Protein AF-A0A8A4V4U9-F1 (afdb_monomer_lite)

Structure (mmCIF, N/CA/C/O backbone):
data_AF-A0A8A4V4U9-F1
#
_entry.id   AF-A0A8A4V4U9-F1
#
loop_
_atom_site.group_PDB
_atom_site.id
_atom_site.type_symbol
_atom_site.label_atom_id
_atom_site.label_alt_id
_atom_site.label_comp_id
_atom_site.label_asym_id
_atom_site.label_entity_id
_atom_site.label_seq_id
_atom_site.pdbx_PDB_ins_code
_atom_site.Cartn_x
_atom_site.Cartn_y
_atom_site.Cartn_z
_atom_site.occupancy
_atom_site.B_iso_or_equiv
_atom_site.auth_seq_id
_atom_site.auth_comp_id
_atom_site.auth_asym_id
_atom_site.auth_atom_id
_atom_site.pdbx_PDB_model_num
ATOM 1 N N . MET A 1 1 ? 25.269 -12.011 -14.097 1.00 39.47 1 MET A N 1
ATOM 2 C CA . MET A 1 1 ? 25.561 -11.504 -12.740 1.00 39.47 1 MET A CA 1
ATOM 3 C C . MET A 1 1 ? 24.249 -11.202 -12.048 1.00 39.47 1 MET A C 1
ATOM 5 O O . MET A 1 1 ? 23.481 -10.385 -12.538 1.00 39.47 1 MET A O 1
ATOM 9 N N . GLN A 1 2 ? 23.953 -11.926 -10.975 1.00 45.25 2 GLN A N 1
ATOM 10 C CA . GLN A 1 2 ? 22.779 -11.706 -10.140 1.00 45.25 2 GLN A CA 1
ATOM 11 C C . GLN A 1 2 ? 23.024 -10.395 -9.388 1.00 45.25 2 GLN A C 1
ATOM 13 O O . GLN A 1 2 ? 23.875 -10.349 -8.506 1.00 45.25 2 GLN A O 1
ATOM 18 N N . GLY A 1 3 ? 22.393 -9.302 -9.826 1.00 56.28 3 GLY A N 1
ATOM 19 C CA . GLY A 1 3 ? 22.527 -8.018 -9.140 1.00 56.28 3 GLY A CA 1
ATOM 20 C C . GLY A 1 3 ? 22.190 -8.202 -7.663 1.00 56.28 3 GLY A C 1
ATOM 21 O O . GLY A 1 3 ? 21.187 -8.843 -7.349 1.00 56.28 3 GLY A O 1
ATOM 22 N N . THR A 1 4 ? 23.037 -7.699 -6.766 1.00 78.12 4 THR A N 1
ATOM 23 C CA . THR A 1 4 ? 22.801 -7.735 -5.322 1.00 78.12 4 THR A CA 1
ATOM 24 C C . THR A 1 4 ? 21.606 -6.842 -5.013 1.00 78.12 4 THR A C 1
ATOM 26 O O . THR A 1 4 ? 21.721 -5.621 -4.895 1.00 78.12 4 THR A O 1
ATOM 29 N N . TYR A 1 5 ? 20.431 -7.457 -4.960 1.00 84.00 5 TYR A N 1
ATOM 30 C CA . TYR A 1 5 ? 19.228 -6.842 -4.434 1.00 84.00 5 TYR A CA 1
ATOM 31 C C . TYR A 1 5 ? 18.868 -7.503 -3.113 1.00 84.00 5 TYR A C 1
ATOM 33 O O . TYR A 1 5 ? 19.111 -8.693 -2.910 1.00 84.00 5 TYR A O 1
ATOM 41 N N . GLU A 1 6 ? 18.234 -6.731 -2.247 1.00 88.62 6 GLU A N 1
ATOM 42 C CA . GLU A 1 6 ? 17.554 -7.242 -1.068 1.00 88.62 6 GLU A CA 1
ATOM 43 C C . GLU A 1 6 ? 16.040 -7.149 -1.259 1.00 88.62 6 GLU A C 1
ATOM 45 O O . GLU A 1 6 ? 15.526 -6.259 -1.946 1.00 88.62 6 GLU A O 1
ATOM 50 N N . CYS A 1 7 ? 15.321 -8.110 -0.688 1.00 91.31 7 CYS A N 1
ATOM 51 C CA . CYS A 1 7 ? 13.868 -8.071 -0.624 1.00 91.31 7 CYS A CA 1
ATOM 52 C C . CYS A 1 7 ? 13.464 -7.260 0.606 1.00 91.31 7 CYS A C 1
ATOM 54 O O . CYS A 1 7 ? 13.747 -7.658 1.734 1.00 91.31 7 CYS A O 1
ATOM 56 N N . VAL A 1 8 ? 12.775 -6.148 0.379 1.00 92.88 8 VAL A N 1
ATOM 57 C CA . VAL A 1 8 ? 12.311 -5.240 1.428 1.00 92.88 8 VAL A CA 1
ATOM 58 C C . VAL A 1 8 ? 10.797 -5.149 1.417 1.00 92.88 8 VAL A C 1
ATOM 60 O O . VAL A 1 8 ? 10.139 -5.427 0.406 1.00 92.88 8 VAL A O 1
ATOM 63 N N . LYS A 1 9 ? 10.231 -4.759 2.555 1.00 95.31 9 LYS A N 1
ATOM 64 C CA . LYS A 1 9 ? 8.810 -4.452 2.666 1.00 95.31 9 LYS A CA 1
ATOM 65 C C . LYS A 1 9 ? 8.673 -2.955 2.889 1.00 95.31 9 LYS A C 1
ATOM 67 O O . LYS A 1 9 ? 9.141 -2.437 3.889 1.00 95.31 9 LYS A O 1
ATOM 72 N N . VAL A 1 10 ? 8.025 -2.263 1.965 1.00 95.06 10 VAL A N 1
ATOM 73 C CA . VAL A 1 10 ? 7.819 -0.817 2.023 1.00 95.06 10 VAL A CA 1
ATOM 74 C C . VAL A 1 10 ? 6.377 -0.525 2.410 1.00 95.06 10 VAL A C 1
ATOM 76 O O . VAL A 1 10 ? 5.451 -1.129 1.868 1.00 95.06 10 VAL A O 1
ATOM 79 N N . ILE A 1 11 ? 6.182 0.428 3.319 1.00 95.62 11 ILE A N 1
ATOM 80 C CA . ILE A 1 11 ? 4.904 1.124 3.491 1.00 95.62 11 ILE A CA 1
ATOM 81 C C . ILE A 1 11 ? 5.047 2.552 2.975 1.00 95.62 11 ILE A C 1
ATOM 83 O O . ILE A 1 11 ? 6.073 3.186 3.197 1.00 95.62 11 ILE A O 1
ATOM 87 N N . GLY A 1 12 ? 4.037 3.071 2.292 1.00 94.88 12 GLY A N 1
ATOM 88 C CA . GLY A 1 12 ? 4.026 4.463 1.853 1.00 94.88 12 GLY A CA 1
ATOM 89 C C . GLY A 1 12 ? 2.646 4.901 1.402 1.00 94.88 12 GLY A C 1
ATOM 90 O O . GLY A 1 12 ? 1.703 4.109 1.387 1.00 94.88 12 GLY A O 1
ATOM 91 N N . THR A 1 13 ? 2.533 6.160 1.012 1.00 95.94 13 THR A N 1
ATOM 92 C CA . THR A 1 13 ? 1.272 6.770 0.596 1.00 95.94 13 THR A CA 1
ATOM 93 C C . THR A 1 13 ? 1.216 6.838 -0.924 1.00 95.94 13 THR A C 1
ATOM 95 O O . THR A 1 13 ? 2.109 7.402 -1.560 1.00 95.94 13 THR A O 1
ATOM 98 N N . PHE A 1 14 ? 0.166 6.282 -1.526 1.00 95.94 14 PHE A N 1
ATOM 99 C CA . PHE A 1 14 ? -0.117 6.459 -2.944 1.00 95.94 14 PHE A CA 1
ATOM 100 C C . PHE A 1 14 ? -0.282 7.950 -3.252 1.00 95.94 14 PHE A C 1
ATOM 102 O O . PHE A 1 14 ? -1.088 8.642 -2.627 1.00 95.94 14 PHE A O 1
ATOM 109 N N . HIS A 1 15 ? 0.490 8.442 -4.220 1.00 96.38 15 HIS A N 1
ATOM 110 C CA . HIS A 1 15 ? 0.437 9.832 -4.651 1.00 96.38 15 HIS A CA 1
ATOM 111 C C . HIS A 1 15 ? -0.334 9.980 -5.963 1.00 96.38 15 HIS A C 1
ATOM 113 O O . HIS A 1 15 ? -1.309 10.723 -6.008 1.00 96.38 15 HIS A O 1
ATOM 119 N N . ARG A 1 16 ? 0.102 9.285 -7.022 1.00 96.31 16 ARG A N 1
ATOM 120 C CA . ARG A 1 16 ? -0.529 9.320 -8.351 1.00 96.31 16 ARG A CA 1
ATOM 121 C C . ARG A 1 16 ? -0.009 8.212 -9.265 1.00 96.31 16 ARG A C 1
ATOM 123 O O . ARG A 1 16 ? 1.059 7.642 -9.034 1.00 96.31 16 ARG A O 1
ATOM 130 N N . TYR A 1 17 ? -0.714 7.989 -10.369 1.00 96.06 17 TYR A N 1
ATOM 131 C CA . TYR A 1 17 ? -0.180 7.272 -11.527 1.00 96.06 17 TYR A CA 1
ATOM 132 C C . TYR A 1 17 ? 0.710 8.194 -12.383 1.0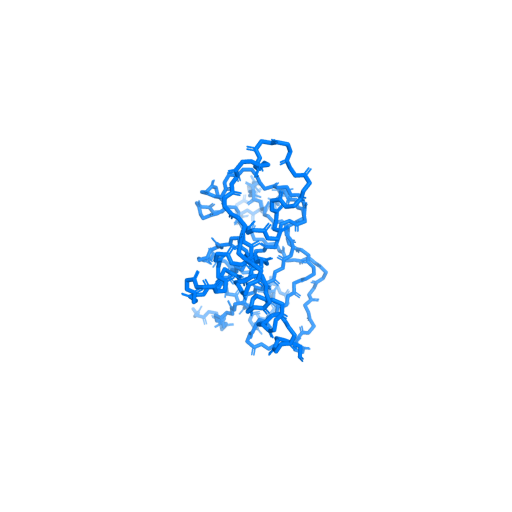0 96.06 17 TYR A C 1
ATOM 134 O O . TYR A 1 17 ? 0.634 9.425 -12.308 1.00 96.06 17 TYR A O 1
ATOM 142 N N . GLY A 1 18 ? 1.560 7.609 -13.220 1.00 93.62 18 GLY A N 1
ATOM 143 C CA . GLY A 1 18 ? 2.278 8.341 -14.259 1.00 93.62 18 GLY A CA 1
ATOM 144 C C . GLY A 1 18 ? 2.922 7.424 -15.288 1.00 93.62 18 GLY A C 1
ATOM 145 O O . GLY A 1 18 ? 2.623 6.233 -15.350 1.00 93.62 18 GLY A O 1
ATOM 146 N N . VAL A 1 19 ? 3.803 7.995 -16.106 1.00 93.19 19 VAL A N 1
ATOM 147 C CA . VAL A 1 19 ? 4.465 7.309 -17.218 1.00 93.19 19 VAL A CA 1
ATOM 148 C C . VAL A 1 19 ? 5.951 7.651 -17.190 1.00 93.19 19 VAL A C 1
ATOM 150 O O . VAL A 1 19 ? 6.309 8.820 -17.085 1.00 93.19 19 VAL A O 1
ATOM 153 N N . GLN A 1 20 ? 6.812 6.640 -17.285 1.00 89.25 20 GLN A N 1
ATOM 154 C CA . GLN A 1 20 ? 8.244 6.821 -17.515 1.00 89.25 20 GLN A CA 1
ATOM 155 C C . GLN A 1 20 ? 8.587 6.487 -18.962 1.00 89.25 20 GLN A C 1
ATOM 157 O O . GLN A 1 20 ? 8.146 5.469 -19.489 1.00 89.25 20 GLN A O 1
ATOM 162 N N . GLN A 1 21 ? 9.395 7.335 -19.586 1.00 89.12 21 GLN A N 1
ATOM 163 C CA . GLN A 1 21 ? 9.997 7.056 -20.882 1.00 89.12 21 GLN A CA 1
ATOM 164 C C . GLN A 1 21 ? 11.316 6.307 -20.674 1.00 89.12 21 GLN A C 1
ATOM 166 O O . GLN A 1 21 ? 12.038 6.532 -19.701 1.00 89.12 21 GLN A O 1
ATOM 171 N N . SER A 1 22 ? 11.630 5.386 -21.568 1.00 83.50 22 SER A N 1
ATOM 172 C CA . SER A 1 22 ? 12.906 4.681 -21.604 1.00 83.50 22 SER A CA 1
ATOM 173 C C . SER A 1 22 ? 13.279 4.400 -23.055 1.00 83.50 22 SER A C 1
ATOM 175 O O . SER A 1 22 ? 12.429 4.469 -23.943 1.00 83.50 22 SER A O 1
ATOM 177 N N . VAL A 1 23 ? 14.557 4.126 -23.291 1.00 87.25 23 VAL A N 1
ATOM 178 C CA . VAL A 1 23 ? 15.102 3.850 -24.622 1.00 87.25 23 VAL A CA 1
ATOM 179 C C . VAL A 1 23 ? 15.726 2.465 -24.581 1.00 87.25 23 VAL A C 1
ATOM 181 O O . VAL A 1 23 ? 16.421 2.135 -23.617 1.00 87.25 23 VAL A O 1
ATOM 184 N N . ASP A 1 24 ? 15.416 1.624 -25.562 1.00 83.94 24 ASP A N 1
ATOM 185 C CA . ASP A 1 24 ? 16.064 0.321 -25.694 1.00 83.94 24 ASP A CA 1
ATOM 186 C C . ASP A 1 24 ? 17.458 0.446 -26.337 1.00 83.94 24 ASP A C 1
ATOM 188 O O . ASP A 1 24 ? 17.909 1.530 -26.712 1.00 83.94 24 ASP A O 1
ATOM 192 N N . SER A 1 25 ? 18.171 -0.673 -26.469 1.00 83.81 25 SER A N 1
ATOM 193 C CA . SER A 1 25 ? 19.507 -0.698 -27.081 1.00 83.81 25 SER A CA 1
ATOM 194 C C . SER A 1 25 ? 19.526 -0.292 -28.559 1.00 83.81 25 SER A C 1
ATOM 196 O O . SER A 1 25 ? 20.598 -0.016 -29.088 1.00 83.81 25 SER A O 1
ATOM 198 N N . ASN A 1 26 ? 18.367 -0.268 -29.222 1.00 88.88 26 ASN A N 1
ATOM 199 C CA . ASN A 1 26 ? 18.212 0.075 -30.633 1.00 88.88 26 ASN A CA 1
ATOM 200 C C . ASN A 1 26 ? 17.785 1.540 -30.830 1.00 88.88 26 ASN A C 1
ATOM 202 O O . ASN A 1 26 ? 17.542 1.957 -31.959 1.00 88.88 26 ASN A O 1
ATOM 206 N N . GLY A 1 27 ? 17.671 2.323 -29.751 1.00 88.56 27 GLY A N 1
ATOM 207 C CA . GLY A 1 27 ? 17.228 3.716 -29.810 1.00 88.56 27 GLY A CA 1
ATOM 208 C C . GLY A 1 27 ? 15.706 3.889 -29.862 1.00 88.56 27 GLY A C 1
ATOM 209 O O . GLY A 1 27 ? 15.228 5.006 -30.052 1.00 88.56 27 GLY A O 1
ATOM 210 N N . THR A 1 28 ? 14.928 2.819 -29.680 1.00 91.75 28 THR A N 1
ATOM 211 C CA . THR A 1 28 ? 13.464 2.891 -29.696 1.00 91.75 28 THR A CA 1
ATOM 212 C C . THR A 1 28 ? 12.947 3.389 -28.354 1.00 91.75 28 THR A C 1
ATOM 214 O O . THR A 1 28 ? 13.254 2.827 -27.298 1.00 91.75 28 THR A O 1
ATOM 217 N N . PHE A 1 29 ? 12.118 4.432 -28.392 1.00 90.62 29 PHE A N 1
ATOM 218 C CA . PHE A 1 29 ? 11.424 4.927 -27.210 1.00 90.62 29 PHE A CA 1
ATOM 219 C C . PHE A 1 29 ? 10.270 4.006 -26.828 1.00 90.62 29 PHE A C 1
ATOM 221 O O . PHE A 1 29 ? 9.424 3.666 -27.654 1.00 90.62 29 PHE A O 1
ATOM 228 N N . TYR A 1 30 ? 10.181 3.682 -25.544 1.00 89.88 30 TYR A N 1
ATOM 229 C CA . TYR A 1 30 ? 9.016 3.033 -24.965 1.00 89.88 30 TYR A CA 1
ATOM 230 C C . TYR A 1 30 ? 8.565 3.745 -23.691 1.00 89.88 30 TYR A C 1
ATOM 232 O O . TYR A 1 30 ? 9.348 4.371 -22.973 1.00 89.88 30 TYR A O 1
ATOM 240 N N . TYR A 1 31 ? 7.267 3.641 -23.420 1.00 89.75 31 TYR A N 1
ATOM 241 C CA . TYR A 1 31 ? 6.607 4.277 -22.288 1.00 89.75 31 TYR A CA 1
ATOM 242 C C . TYR A 1 31 ? 6.095 3.204 -21.336 1.00 89.75 31 TYR A C 1
ATOM 244 O O . TYR A 1 31 ? 5.376 2.292 -21.745 1.00 89.75 31 TYR A O 1
ATOM 252 N N . ARG A 1 32 ? 6.453 3.308 -20.057 1.00 88.75 32 ARG A N 1
ATOM 253 C CA . ARG A 1 32 ? 6.033 2.368 -19.016 1.00 88.75 32 ARG A CA 1
ATOM 254 C C . ARG A 1 32 ? 5.122 3.058 -17.995 1.00 88.75 32 ARG A C 1
ATOM 256 O O . ARG A 1 32 ? 5.511 4.092 -17.449 1.00 88.75 32 ARG A O 1
ATOM 263 N N . PRO A 1 33 ? 3.925 2.517 -17.709 1.00 92.75 33 PRO A N 1
ATOM 264 C CA . PRO A 1 33 ? 3.069 3.052 -16.659 1.00 92.75 33 PRO A CA 1
ATOM 265 C C . PRO A 1 33 ? 3.667 2.757 -15.279 1.00 92.75 33 PRO A C 1
ATOM 267 O O . PRO A 1 33 ? 4.114 1.638 -15.003 1.00 92.75 33 PRO A O 1
ATOM 270 N N . VAL A 1 34 ? 3.647 3.755 -14.401 1.00 93.81 34 VAL A N 1
ATOM 271 C CA . VAL A 1 34 ? 4.205 3.682 -13.047 1.00 93.81 34 VAL A CA 1
ATOM 272 C C . VAL A 1 34 ? 3.241 4.230 -11.997 1.00 93.81 34 VAL A C 1
ATOM 274 O O . VAL A 1 34 ? 2.331 5.007 -12.291 1.00 93.81 34 VAL A O 1
ATOM 277 N N . VAL A 1 35 ? 3.466 3.829 -10.753 1.00 95.19 35 VAL A N 1
ATOM 278 C CA . VAL A 1 35 ? 2.829 4.341 -9.545 1.00 95.19 35 VAL A CA 1
ATOM 279 C C . VAL A 1 35 ? 3.872 5.104 -8.742 1.00 95.19 35 VAL A C 1
ATOM 281 O O . VAL A 1 35 ? 4.947 4.573 -8.465 1.00 95.19 35 VAL A O 1
ATOM 284 N N . TYR A 1 36 ? 3.536 6.335 -8.362 1.00 95.31 36 TYR A N 1
ATOM 285 C CA . TYR A 1 36 ? 4.321 7.152 -7.445 1.00 95.31 36 TYR A CA 1
ATOM 286 C C . TYR A 1 36 ? 3.804 6.945 -6.027 1.00 95.31 36 TYR A C 1
ATOM 288 O O . TYR A 1 36 ? 2.625 7.181 -5.746 1.00 95.31 36 TYR A O 1
ATOM 296 N N . MET A 1 37 ? 4.700 6.542 -5.136 1.00 96.00 37 MET A N 1
ATOM 297 C CA . MET A 1 37 ? 4.466 6.536 -3.698 1.00 96.00 37 MET A CA 1
ATOM 298 C C . MET A 1 37 ? 5.387 7.546 -3.032 1.00 96.00 37 MET A C 1
ATOM 300 O O . MET A 1 37 ? 6.541 7.678 -3.431 1.00 96.00 37 MET A O 1
ATOM 304 N N . LYS A 1 38 ? 4.872 8.241 -2.023 1.00 95.31 38 LYS A N 1
ATOM 305 C CA . LYS A 1 38 ? 5.621 9.183 -1.184 1.00 95.31 38 LYS A CA 1
ATOM 306 C C . LYS A 1 38 ? 5.560 8.757 0.277 1.00 95.31 38 LYS A C 1
ATOM 308 O O . LYS A 1 38 ? 4.871 7.786 0.600 1.00 95.31 38 LYS A O 1
ATOM 313 N N . ASP A 1 39 ? 6.279 9.464 1.143 1.00 94.31 39 ASP A N 1
ATOM 314 C CA . ASP A 1 39 ? 6.316 9.198 2.589 1.00 94.31 39 ASP A CA 1
ATOM 315 C C . ASP A 1 39 ? 6.667 7.727 2.892 1.00 94.31 39 ASP A C 1
ATOM 317 O O . ASP A 1 39 ? 6.117 7.095 3.796 1.00 94.31 39 ASP A O 1
ATOM 321 N N . CYS A 1 40 ? 7.534 7.146 2.055 1.00 94.06 40 CYS A N 1
ATOM 322 C CA . CYS A 1 40 ? 7.853 5.729 2.102 1.00 94.06 40 CYS A CA 1
ATOM 323 C C . CYS A 1 40 ? 8.791 5.419 3.269 1.00 94.06 40 CYS A C 1
ATOM 325 O O . CYS A 1 40 ? 9.722 6.172 3.549 1.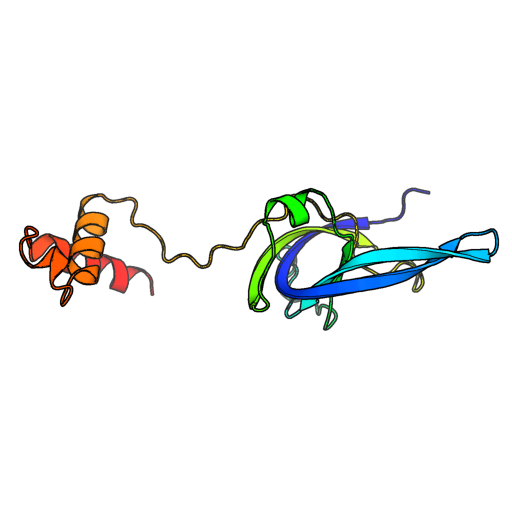00 94.06 40 CYS A O 1
ATOM 327 N N . LYS A 1 41 ? 8.577 4.266 3.900 1.00 93.88 41 LYS A N 1
ATOM 328 C CA . LYS A 1 41 ? 9.443 3.691 4.929 1.00 93.88 41 LYS A CA 1
ATOM 329 C C . LYS A 1 41 ? 9.745 2.244 4.586 1.00 93.88 41 LYS A C 1
ATOM 331 O O . LYS A 1 41 ? 8.843 1.506 4.178 1.00 93.88 41 LYS A O 1
ATOM 336 N N . ASP A 1 42 ? 10.993 1.842 4.777 1.00 92.88 42 ASP A N 1
ATOM 337 C CA . ASP A 1 42 ? 11.358 0.432 4.801 1.00 92.88 42 ASP A CA 1
ATOM 338 C C . ASP A 1 42 ? 10.956 -0.153 6.162 1.00 92.88 42 ASP A C 1
ATOM 340 O O . ASP A 1 42 ? 11.388 0.314 7.211 1.00 92.88 42 ASP A O 1
ATOM 344 N N . LEU A 1 43 ? 10.079 -1.152 6.159 1.00 92.00 43 LEU A N 1
ATOM 345 C CA . LEU A 1 43 ? 9.621 -1.823 7.373 1.00 92.00 43 LEU A CA 1
ATOM 346 C C . LEU A 1 43 ? 10.676 -2.765 7.960 1.00 92.00 43 LEU A C 1
ATOM 348 O O . LEU A 1 43 ? 10.550 -3.141 9.121 1.00 92.00 43 LEU A O 1
ATOM 352 N N . ASN A 1 44 ? 11.693 -3.148 7.185 1.00 90.94 44 ASN A N 1
ATOM 353 C CA . ASN A 1 44 ? 12.817 -3.937 7.679 1.00 90.94 44 ASN A CA 1
ATOM 354 C C . ASN A 1 44 ? 13.892 -3.049 8.330 1.00 90.94 44 ASN A C 1
ATOM 356 O O . ASN A 1 44 ? 14.674 -3.540 9.140 1.00 90.94 44 ASN A O 1
ATOM 360 N N . ASN A 1 45 ? 13.942 -1.758 7.983 1.00 88.50 45 ASN A N 1
ATOM 361 C CA . ASN A 1 45 ? 14.856 -0.776 8.562 1.00 88.50 45 ASN A CA 1
ATOM 362 C C . ASN A 1 45 ? 14.221 0.623 8.539 1.00 88.50 45 ASN A C 1
ATOM 364 O O . ASN A 1 45 ? 14.380 1.379 7.581 1.00 88.50 45 ASN A O 1
ATOM 368 N N . ILE A 1 46 ? 13.500 0.962 9.607 1.00 87.19 46 ILE A N 1
ATOM 369 C CA . ILE A 1 46 ? 12.712 2.201 9.689 1.00 87.19 46 ILE A CA 1
ATOM 370 C C . ILE A 1 46 ? 13.562 3.478 9.704 1.00 87.19 46 ILE A C 1
ATOM 372 O O . ILE A 1 46 ? 13.051 4.541 9.351 1.00 87.19 46 ILE A O 1
ATOM 376 N N . ASP A 1 47 ? 14.839 3.368 10.075 1.00 88.19 47 ASP A N 1
ATOM 377 C CA . ASP A 1 47 ? 15.787 4.485 10.129 1.00 88.19 47 ASP A CA 1
ATOM 378 C C . ASP A 1 47 ? 16.422 4.771 8.760 1.00 88.19 47 ASP A C 1
ATOM 380 O O . ASP A 1 47 ? 17.088 5.793 8.564 1.00 88.19 47 ASP A O 1
ATOM 384 N N . LEU A 1 48 ? 16.213 3.884 7.779 1.00 85.12 48 LEU A N 1
ATOM 385 C CA . LEU A 1 48 ? 16.692 4.087 6.424 1.00 85.12 48 LEU A CA 1
ATOM 386 C C . LEU A 1 48 ? 15.994 5.297 5.793 1.00 85.12 48 LEU A C 1
ATOM 388 O O . LEU A 1 48 ? 14.790 5.292 5.529 1.00 85.12 48 LEU A O 1
ATOM 392 N N . LYS A 1 49 ? 16.780 6.326 5.467 1.00 85.81 49 LYS A N 1
ATOM 393 C CA . LYS A 1 49 ? 16.278 7.496 4.748 1.00 85.81 49 LYS A CA 1
ATOM 394 C C . LYS A 1 49 ? 15.903 7.121 3.313 1.00 85.81 49 LYS A C 1
ATOM 396 O O . LYS A 1 49 ? 16.768 6.860 2.476 1.00 85.81 49 LYS A O 1
ATOM 401 N N . MET A 1 50 ? 14.605 7.133 3.032 1.00 86.31 50 MET A N 1
ATOM 402 C CA . MET A 1 50 ? 14.058 6.857 1.706 1.00 86.31 50 MET A CA 1
ATOM 403 C C . MET A 1 50 ? 14.047 8.132 0.841 1.00 86.31 50 MET A C 1
ATOM 405 O O . MET A 1 50 ? 13.932 9.238 1.376 1.00 86.31 50 MET A O 1
ATOM 409 N N . PRO A 1 51 ? 14.146 8.008 -0.495 1.00 88.12 51 PRO A N 1
ATOM 410 C CA . PRO A 1 51 ? 13.850 9.107 -1.413 1.00 88.12 51 PRO A CA 1
ATOM 411 C C . PRO A 1 51 ? 12.433 9.663 -1.214 1.00 88.12 51 PRO A C 1
ATOM 413 O O . PRO A 1 51 ? 11.540 8.936 -0.780 1.00 88.12 51 PRO A O 1
ATOM 416 N N . GLU A 1 52 ? 12.213 10.925 -1.604 1.00 88.69 52 GLU A N 1
ATOM 417 C CA . GLU A 1 52 ? 10.895 11.583 -1.523 1.00 88.69 52 GLU A CA 1
ATOM 418 C C . GLU A 1 52 ? 9.805 10.779 -2.247 1.00 88.69 52 GLU A C 1
ATOM 420 O O . GLU A 1 52 ? 8.707 10.592 -1.719 1.00 88.69 52 GLU A O 1
ATOM 425 N N . TYR A 1 53 ? 10.143 10.246 -3.428 1.00 91.12 53 TYR A N 1
ATOM 426 C CA . TYR A 1 53 ? 9.271 9.377 -4.206 1.00 91.12 53 TYR A CA 1
ATOM 427 C C . TYR A 1 53 ? 9.932 8.041 -4.506 1.00 91.12 53 TYR A C 1
ATOM 429 O O . TYR A 1 53 ? 11.065 7.978 -4.988 1.00 91.12 53 TYR A O 1
ATOM 437 N N . LEU A 1 54 ? 9.158 6.974 -4.335 1.00 92.75 54 LEU A N 1
ATOM 438 C CA . LEU A 1 54 ? 9.443 5.674 -4.917 1.00 92.75 54 LEU A CA 1
ATOM 439 C C . LEU A 1 54 ? 8.525 5.431 -6.107 1.00 92.75 54 LEU A C 1
ATOM 441 O O . LEU A 1 54 ? 7.318 5.674 -6.049 1.00 92.75 54 LEU A O 1
ATOM 445 N N . LEU A 1 55 ? 9.117 4.943 -7.193 1.00 92.69 55 LEU A N 1
ATOM 446 C CA . LEU A 1 55 ? 8.419 4.668 -8.436 1.00 92.69 55 LEU A CA 1
ATOM 447 C C . LEU A 1 55 ? 8.352 3.161 -8.636 1.00 92.69 55 LEU A C 1
ATOM 449 O O . LEU A 1 55 ? 9.371 2.474 -8.645 1.00 92.69 55 LEU A O 1
ATOM 453 N N . PHE A 1 56 ? 7.144 2.657 -8.844 1.00 92.69 56 PHE A N 1
ATOM 454 C CA . PHE A 1 56 ? 6.895 1.242 -9.078 1.00 92.69 56 PHE A CA 1
ATOM 455 C C . PHE A 1 56 ? 6.219 1.047 -10.427 1.00 92.69 56 PHE A C 1
ATOM 457 O O . PHE A 1 56 ? 5.339 1.817 -10.794 1.00 92.69 56 PHE A O 1
ATOM 464 N N . ASN A 1 57 ? 6.579 -0.001 -11.167 1.00 91.88 57 ASN A N 1
ATOM 465 C CA . ASN A 1 57 ? 5.832 -0.361 -12.374 1.00 91.88 57 ASN A CA 1
ATOM 466 C C . ASN A 1 57 ? 4.379 -0.699 -12.013 1.00 91.88 57 ASN A C 1
ATOM 468 O O . ASN A 1 57 ? 4.121 -1.371 -11.011 1.00 91.88 57 ASN A O 1
ATOM 472 N N . LEU A 1 58 ? 3.433 -0.283 -12.855 1.00 93.06 58 LEU A N 1
ATOM 473 C CA . LEU A 1 58 ? 2.032 -0.655 -12.695 1.00 93.06 58 LEU A CA 1
ATOM 474 C C . LEU A 1 58 ? 1.843 -2.146 -13.033 1.00 93.06 58 LEU A C 1
ATOM 476 O O . LEU A 1 58 ? 1.822 -2.536 -14.199 1.00 93.06 58 LEU A O 1
ATOM 480 N N . THR A 1 59 ? 1.695 -2.992 -12.013 1.00 93.06 59 THR A N 1
ATOM 481 C CA . THR A 1 59 ? 1.510 -4.448 -12.155 1.00 93.06 59 THR A CA 1
ATOM 482 C C . THR A 1 59 ? 0.045 -4.871 -11.998 1.00 93.06 59 THR A C 1
ATOM 484 O O . THR A 1 59 ? -0.815 -4.073 -11.620 1.00 93.06 59 THR A O 1
ATOM 487 N N . LYS A 1 60 ? -0.255 -6.159 -12.243 1.00 90.94 60 LYS A N 1
ATOM 488 C CA . LYS A 1 60 ? -1.581 -6.751 -11.978 1.00 90.94 60 LYS A CA 1
ATOM 489 C C . LYS A 1 60 ? -2.049 -6.505 -10.536 1.00 90.94 60 LYS A C 1
ATOM 491 O O . LYS A 1 60 ? -3.229 -6.245 -10.348 1.00 90.94 60 LYS A O 1
ATOM 496 N N . GLY A 1 61 ? -1.135 -6.527 -9.560 1.00 91.06 61 GLY A N 1
ATOM 497 C CA . GLY A 1 61 ? -1.457 -6.277 -8.151 1.00 91.06 61 GLY A CA 1
ATOM 498 C C . GLY A 1 61 ? -1.978 -4.861 -7.895 1.00 91.06 61 GLY A C 1
ATOM 499 O O . GLY A 1 61 ? -2.963 -4.702 -7.190 1.00 91.06 61 GLY A O 1
ATOM 500 N N . PHE A 1 62 ? -1.403 -3.836 -8.533 1.00 93.88 62 PHE A N 1
ATOM 501 C CA . PHE A 1 62 ? -1.979 -2.487 -8.479 1.00 93.88 62 PHE A CA 1
ATOM 502 C C . PHE A 1 62 ? -3.336 -2.419 -9.186 1.00 93.88 62 PHE A C 1
ATOM 504 O O . PHE A 1 62 ? -4.266 -1.827 -8.652 1.00 93.88 62 PHE A O 1
ATOM 511 N N . LYS A 1 63 ? -3.471 -3.048 -10.363 1.00 89.50 63 LYS A N 1
ATOM 512 C CA . LYS A 1 63 ? -4.738 -3.059 -11.118 1.00 89.50 63 LYS A CA 1
ATOM 513 C C . LYS A 1 63 ? -5.881 -3.705 -10.329 1.00 89.50 63 LYS A C 1
ATOM 515 O O . LYS A 1 63 ? -7.003 -3.218 -10.393 1.00 89.50 63 LYS A O 1
ATOM 520 N N . SER A 1 64 ? -5.608 -4.771 -9.573 1.00 90.69 64 SER A N 1
ATOM 521 C CA . SER A 1 64 ? -6.622 -5.450 -8.755 1.00 90.69 64 SER A CA 1
ATOM 522 C C . SER A 1 64 ? -7.133 -4.620 -7.578 1.00 90.69 64 SER A C 1
ATOM 524 O O . SER A 1 64 ? -8.180 -4.951 -7.038 1.00 90.69 64 SER A O 1
ATOM 526 N N . LEU A 1 65 ? -6.431 -3.551 -7.186 1.00 89.50 65 LEU A N 1
ATOM 527 C CA . LEU A 1 65 ? -6.903 -2.623 -6.153 1.00 89.50 65 LEU A CA 1
ATOM 528 C C . LEU A 1 65 ? -7.897 -1.579 -6.693 1.00 89.50 65 LEU A C 1
ATOM 530 O O . LEU A 1 65 ? -8.421 -0.789 -5.914 1.00 89.50 65 LEU A O 1
ATOM 534 N N . GLY A 1 66 ? -8.158 -1.564 -8.005 1.00 90.62 66 GLY A N 1
ATOM 535 C CA . GLY A 1 66 ? -8.981 -0.546 -8.653 1.00 90.62 66 GLY A CA 1
ATOM 536 C C . GLY A 1 66 ? -8.244 0.783 -8.852 1.00 90.62 66 GLY A C 1
ATOM 537 O O . GLY A 1 66 ? -7.011 0.842 -8.855 1.00 90.62 66 GLY A O 1
ATOM 538 N N . ILE A 1 67 ? -9.012 1.855 -9.061 1.00 91.00 67 ILE A N 1
ATOM 539 C CA . ILE A 1 67 ? -8.476 3.216 -9.168 1.00 91.00 67 ILE A CA 1
ATOM 540 C C . ILE A 1 67 ? -8.194 3.727 -7.756 1.00 91.00 67 ILE A C 1
ATOM 542 O O . ILE A 1 67 ? -9.105 3.881 -6.945 1.00 91.00 67 ILE A O 1
ATOM 546 N N . LEU A 1 68 ? -6.922 3.985 -7.469 1.00 90.81 68 LEU A N 1
ATOM 547 C CA . LEU A 1 68 ? -6.485 4.505 -6.182 1.00 90.81 68 LEU A CA 1
ATOM 548 C C . LEU A 1 68 ? -6.624 6.028 -6.141 1.00 90.81 68 LEU A C 1
ATOM 550 O O . LEU A 1 68 ? -6.225 6.726 -7.075 1.00 90.81 68 LEU A O 1
ATOM 554 N N . ASN A 1 69 ? -7.123 6.535 -5.017 1.00 88.94 69 ASN A N 1
ATOM 555 C CA . ASN A 1 69 ? -7.114 7.959 -4.704 1.00 88.94 69 ASN A CA 1
ATOM 556 C C . ASN A 1 69 ? -5.812 8.343 -3.984 1.00 88.94 69 ASN A C 1
ATOM 558 O O . ASN A 1 69 ? -5.326 7.559 -3.158 1.00 88.94 69 ASN A O 1
ATOM 562 N N . PRO A 1 70 ? -5.249 9.540 -4.247 1.00 93.00 70 PRO A N 1
ATOM 563 C CA . PRO A 1 70 ? -4.127 10.072 -3.475 1.00 93.00 70 PRO A CA 1
ATOM 564 C C . PRO A 1 70 ? -4.403 10.004 -1.967 1.00 93.00 70 PRO A C 1
ATOM 566 O O . PRO A 1 70 ? -5.503 10.322 -1.524 1.00 93.00 70 PRO A O 1
ATOM 569 N N . GLY A 1 71 ? -3.410 9.593 -1.178 1.00 90.12 71 GLY A N 1
ATOM 570 C CA . GLY A 1 71 ? -3.540 9.454 0.278 1.00 90.12 71 GLY A CA 1
ATOM 571 C C . GLY A 1 71 ? -3.750 8.021 0.775 1.00 90.12 71 GLY A C 1
ATOM 572 O O . GLY A 1 71 ? -3.542 7.758 1.957 1.00 90.12 71 GLY A O 1
ATOM 573 N N . ILE A 1 72 ? -4.088 7.068 -0.101 1.00 92.00 72 ILE A N 1
ATOM 574 C CA . ILE A 1 72 ? -4.208 5.656 0.291 1.00 92.00 72 ILE A CA 1
ATOM 575 C C . ILE A 1 72 ? -2.836 5.110 0.694 1.00 92.00 72 ILE A C 1
ATOM 577 O O . ILE A 1 72 ? -1.905 5.103 -0.111 1.00 92.00 72 ILE A O 1
ATOM 581 N N . LYS A 1 73 ? -2.707 4.596 1.919 1.00 94.88 73 LYS A N 1
ATOM 582 C CA . LYS A 1 73 ? -1.493 3.892 2.341 1.00 94.88 73 LYS A CA 1
ATOM 583 C C . LYS A 1 73 ? -1.439 2.499 1.727 1.00 94.88 73 LYS A C 1
ATOM 585 O O . LYS A 1 73 ? -2.431 1.773 1.701 1.00 94.88 73 LYS A O 1
ATOM 590 N N . LEU A 1 74 ? -0.263 2.103 1.261 1.00 95.00 74 LEU A N 1
ATOM 591 C CA . LEU A 1 74 ? -0.005 0.808 0.644 1.00 95.00 74 LEU A CA 1
ATOM 592 C C . LEU A 1 74 ? 1.176 0.130 1.332 1.00 95.00 74 LEU A C 1
ATOM 594 O O . LEU A 1 74 ? 2.175 0.783 1.632 1.00 95.00 74 LEU A O 1
ATOM 598 N N . LYS A 1 75 ? 1.076 -1.185 1.533 1.00 95.31 75 LYS A N 1
ATOM 599 C CA . LYS A 1 75 ? 2.200 -2.060 1.890 1.00 95.31 75 LYS A CA 1
ATOM 600 C C . LYS A 1 75 ? 2.579 -2.889 0.667 1.00 95.31 75 LYS A C 1
ATOM 602 O O . LYS A 1 75 ? 1.704 -3.436 -0.002 1.00 95.31 75 LYS A O 1
ATOM 607 N N . ILE A 1 76 ? 3.873 -2.960 0.367 1.00 96.00 76 ILE A N 1
ATOM 608 C CA . ILE A 1 76 ? 4.412 -3.596 -0.838 1.00 96.00 76 ILE A CA 1
ATOM 609 C C . ILE A 1 76 ? 5.678 -4.368 -0.482 1.00 96.00 76 ILE A C 1
ATOM 611 O O . ILE A 1 76 ? 6.541 -3.850 0.218 1.00 96.00 76 ILE A O 1
ATOM 615 N N . ASN A 1 77 ? 5.833 -5.573 -1.024 1.00 95.88 77 ASN A N 1
ATOM 616 C CA . ASN A 1 77 ? 7.127 -6.248 -1.072 1.00 95.88 77 ASN A CA 1
ATOM 617 C C . ASN A 1 77 ? 7.842 -5.862 -2.371 1.00 95.88 77 ASN A C 1
ATOM 619 O O . ASN A 1 77 ? 7.264 -5.983 -3.453 1.00 95.88 77 ASN A O 1
ATOM 623 N N . CYS A 1 78 ? 9.094 -5.429 -2.306 1.00 93.81 78 CYS A N 1
ATOM 624 C CA . CYS A 1 78 ? 9.854 -5.050 -3.495 1.00 93.81 78 CYS A CA 1
ATOM 625 C C . CYS A 1 78 ? 11.341 -5.386 -3.359 1.00 93.81 78 CYS A C 1
ATOM 627 O O . CYS A 1 78 ? 11.822 -5.795 -2.303 1.00 93.81 78 CYS A O 1
ATOM 629 N N . ARG A 1 79 ? 12.0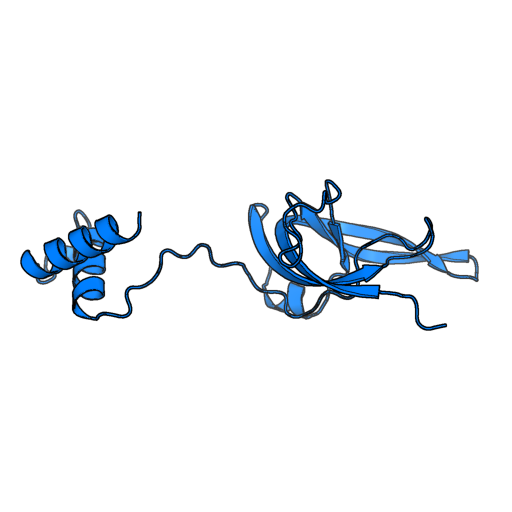68 -5.249 -4.467 1.00 91.38 79 ARG A N 1
ATOM 630 C CA . ARG A 1 79 ? 13.525 -5.360 -4.502 1.00 91.38 79 ARG A CA 1
ATOM 631 C C . ARG A 1 79 ? 14.135 -3.979 -4.347 1.00 91.38 79 ARG A C 1
ATOM 633 O O . ARG A 1 79 ? 13.772 -3.082 -5.109 1.00 91.38 79 ARG A O 1
ATOM 640 N N . ARG A 1 80 ? 15.089 -3.840 -3.433 1.00 88.50 80 ARG A N 1
ATOM 641 C CA . ARG A 1 80 ? 15.997 -2.695 -3.356 1.00 88.50 80 ARG A CA 1
ATOM 642 C C . ARG A 1 80 ? 17.351 -3.100 -3.930 1.00 88.50 80 ARG A C 1
ATOM 644 O O . ARG A 1 80 ? 17.951 -4.074 -3.485 1.00 88.50 80 ARG A O 1
ATOM 651 N N . TYR A 1 81 ? 17.816 -2.373 -4.937 1.00 85.69 81 TYR A N 1
ATOM 652 C CA . TYR A 1 81 ? 19.087 -2.636 -5.613 1.00 85.69 81 TYR A CA 1
ATOM 653 C C . TYR A 1 81 ? 20.232 -1.900 -4.915 1.00 85.69 81 TYR A C 1
ATOM 655 O O . TYR A 1 81 ? 20.159 -0.687 -4.724 1.00 85.69 81 TYR A O 1
ATOM 663 N N . LEU A 1 82 ? 21.277 -2.641 -4.527 1.00 74.25 82 LEU A N 1
ATOM 664 C CA . LEU A 1 82 ? 22.335 -2.157 -3.632 1.00 74.25 82 LEU A CA 1
ATOM 665 C C . LEU A 1 82 ? 23.616 -1.689 -4.347 1.00 74.25 82 LEU A C 1
ATOM 667 O O . LEU A 1 82 ? 24.497 -1.152 -3.679 1.00 74.25 82 LEU A O 1
ATOM 671 N N . LYS A 1 83 ? 23.767 -1.879 -5.670 1.00 61.03 83 LYS A N 1
ATOM 672 C CA . LYS A 1 83 ? 25.019 -1.537 -6.374 1.00 61.03 83 LYS A CA 1
ATOM 673 C C . LYS A 1 83 ? 24.841 -0.830 -7.723 1.00 61.03 83 LYS A C 1
ATOM 675 O O . LYS A 1 83 ? 24.047 -1.253 -8.560 1.00 61.03 83 LYS A O 1
ATOM 680 N N . GLU A 1 84 ? 25.704 0.180 -7.881 1.00 50.38 84 GLU A N 1
ATOM 681 C CA . GLU A 1 84 ? 25.947 1.105 -8.999 1.00 50.38 84 GLU A CA 1
ATOM 682 C C . GLU A 1 84 ? 24.888 2.201 -9.178 1.00 50.38 84 GLU A C 1
ATOM 684 O O . GLU A 1 84 ? 23.701 1.922 -9.293 1.00 50.38 84 GLU A O 1
ATOM 689 N N . GLU A 1 85 ? 25.329 3.466 -9.216 1.00 50.53 85 GLU A N 1
ATOM 690 C CA . GLU A 1 85 ? 24.504 4.689 -9.320 1.00 50.53 85 GLU A CA 1
ATOM 691 C C . GLU A 1 85 ? 23.446 4.639 -10.435 1.00 50.53 85 GLU A C 1
ATOM 693 O O . GLU A 1 85 ? 22.416 5.301 -10.348 1.00 50.53 85 GLU A O 1
ATOM 698 N N . ARG A 1 86 ? 23.667 3.813 -11.466 1.00 43.88 86 ARG A N 1
ATOM 699 C CA . ARG A 1 86 ? 22.727 3.588 -12.575 1.00 43.88 86 ARG A CA 1
ATOM 700 C C . ARG A 1 86 ? 21.549 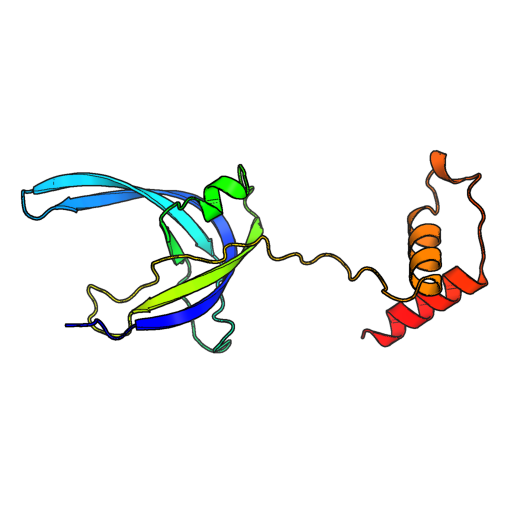2.671 -12.233 1.00 43.88 86 ARG A C 1
ATOM 702 O O . ARG A 1 86 ? 20.521 2.753 -12.896 1.00 43.88 86 ARG A O 1
ATOM 709 N N . ASN A 1 87 ? 21.695 1.805 -11.231 1.00 49.25 87 ASN A N 1
ATOM 710 C CA . ASN A 1 87 ? 20.712 0.792 -10.835 1.00 49.25 87 ASN A CA 1
ATOM 711 C C . ASN A 1 87 ? 20.218 0.953 -9.390 1.00 49.25 87 ASN A C 1
ATOM 713 O O . ASN A 1 87 ? 19.392 0.155 -8.953 1.00 49.25 87 ASN A O 1
ATOM 717 N N . ALA A 1 88 ? 20.688 1.960 -8.647 1.00 60.41 88 ALA A N 1
ATOM 718 C CA . ALA A 1 88 ? 20.154 2.293 -7.331 1.00 60.41 88 ALA A CA 1
ATOM 719 C C . ALA A 1 88 ? 18.653 2.613 -7.443 1.00 60.41 88 ALA A C 1
ATOM 721 O O . ALA A 1 88 ? 18.244 3.518 -8.170 1.00 60.41 88 ALA A O 1
ATOM 722 N N . GLY A 1 89 ? 17.810 1.849 -6.748 1.00 77.69 89 GLY A N 1
ATOM 723 C CA . GLY A 1 89 ? 16.367 2.043 -6.829 1.00 77.69 89 GLY A CA 1
ATOM 724 C C . GLY A 1 89 ? 15.541 0.874 -6.315 1.00 77.69 89 GLY A C 1
ATOM 725 O O . GLY A 1 89 ? 16.062 -0.105 -5.773 1.00 77.69 89 GLY A O 1
ATOM 726 N N . TYR A 1 90 ? 14.230 1.001 -6.510 1.00 86.06 90 TYR A N 1
ATOM 727 C CA . TYR A 1 90 ? 13.223 0.036 -6.083 1.00 86.06 90 TYR A CA 1
ATOM 728 C C . TYR A 1 90 ? 12.528 -0.553 -7.307 1.00 86.06 90 TYR A C 1
ATOM 730 O O . TYR A 1 90 ? 12.202 0.160 -8.255 1.00 86.06 90 TYR A O 1
ATOM 738 N N . GLY A 1 91 ? 12.297 -1.861 -7.304 1.00 86.31 91 GLY A N 1
ATOM 739 C CA . GLY A 1 91 ? 11.679 -2.543 -8.436 1.00 86.31 91 GLY A CA 1
ATOM 740 C C . GLY A 1 91 ? 10.931 -3.806 -8.043 1.00 86.31 91 GLY A C 1
ATOM 741 O O . GLY A 1 91 ? 10.949 -4.229 -6.892 1.00 86.31 91 GLY A O 1
ATOM 742 N N . TYR A 1 92 ? 10.281 -4.421 -9.032 1.00 88.88 92 TYR A N 1
ATOM 743 C CA . TYR A 1 92 ? 9.571 -5.698 -8.888 1.00 88.88 92 TYR A CA 1
ATOM 744 C C . TYR A 1 92 ? 8.568 -5.718 -7.714 1.00 88.88 92 TYR A C 1
ATOM 746 O O . TYR A 1 92 ? 8.702 -6.542 -6.808 1.00 88.88 92 TYR A O 1
ATOM 754 N N . PRO A 1 93 ? 7.568 -4.812 -7.700 1.00 94.06 93 PRO A N 1
ATOM 755 C CA . PRO A 1 93 ? 6.576 -4.770 -6.632 1.00 94.06 93 PRO A CA 1
ATOM 756 C C . PRO A 1 93 ? 5.691 -6.028 -6.654 1.00 94.06 93 PRO A C 1
ATOM 758 O O . PRO A 1 93 ? 5.163 -6.427 -7.695 1.00 94.06 93 PRO A O 1
ATOM 761 N N . THR A 1 94 ? 5.502 -6.629 -5.485 1.00 94.56 94 THR A N 1
ATOM 762 C CA . THR A 1 94 ? 4.698 -7.831 -5.223 1.00 94.56 94 THR A CA 1
ATOM 763 C C . THR A 1 94 ? 3.934 -7.660 -3.909 1.00 94.56 94 THR A C 1
ATOM 765 O O . THR A 1 94 ? 4.246 -6.763 -3.126 1.00 94.56 94 THR A O 1
ATOM 768 N N . ASN A 1 95 ? 2.915 -8.492 -3.664 1.00 93.62 95 ASN A N 1
ATOM 769 C CA . ASN A 1 95 ? 2.097 -8.452 -2.440 1.00 93.62 95 ASN A CA 1
ATOM 770 C C . ASN A 1 95 ? 1.598 -7.040 -2.086 1.00 93.62 95 ASN A C 1
ATOM 772 O O . ASN A 1 95 ? 1.685 -6.602 -0.941 1.00 93.62 95 ASN A O 1
ATOM 776 N N . ILE A 1 96 ? 1.127 -6.316 -3.102 1.00 95.00 96 ILE A N 1
ATOM 777 C CA . ILE A 1 96 ? 0.641 -4.945 -2.967 1.00 95.00 96 ILE A CA 1
ATOM 778 C C . ILE A 1 96 ? -0.727 -5.009 -2.295 1.00 95.00 96 ILE A C 1
ATOM 780 O O . ILE A 1 96 ? -1.664 -5.578 -2.854 1.00 95.00 96 ILE A O 1
ATOM 784 N N . VAL A 1 97 ? -0.839 -4.419 -1.112 1.00 92.81 97 VAL A N 1
ATOM 785 C CA . VAL A 1 97 ? -2.088 -4.369 -0.351 1.00 92.81 97 VAL A CA 1
ATOM 786 C C . VAL A 1 97 ? -2.340 -2.954 0.144 1.00 92.81 97 VAL A C 1
ATOM 788 O O . VAL A 1 97 ? -1.402 -2.221 0.465 1.00 92.81 97 VAL A O 1
ATOM 791 N N . ILE A 1 98 ? -3.614 -2.573 0.235 1.00 92.25 98 ILE A N 1
ATOM 792 C CA . ILE A 1 98 ? -4.003 -1.366 0.963 1.00 92.25 98 ILE A CA 1
ATOM 793 C C . ILE A 1 98 ? -3.643 -1.592 2.428 1.00 92.25 98 ILE A C 1
ATOM 795 O O . ILE A 1 98 ? -4.094 -2.554 3.054 1.00 92.25 98 ILE A O 1
ATOM 799 N N . ALA A 1 99 ? -2.776 -0.731 2.953 1.00 88.06 99 ALA A N 1
ATOM 800 C CA . ALA A 1 99 ? -2.473 -0.714 4.366 1.00 88.06 99 ALA A CA 1
ATOM 801 C C . ALA A 1 99 ? -3.724 -0.195 5.070 1.00 88.06 99 ALA A C 1
ATOM 803 O O . ALA A 1 99 ? -4.058 0.985 5.003 1.00 88.06 99 ALA A O 1
ATOM 804 N N . ASN A 1 100 ? -4.457 -1.115 5.676 1.00 69.69 100 ASN A N 1
ATOM 805 C CA . ASN A 1 100 ? -5.602 -0.762 6.482 1.00 69.69 100 ASN A CA 1
ATOM 806 C C . ASN A 1 100 ? -5.088 -0.167 7.795 1.00 69.69 100 ASN A C 1
ATOM 808 O O . ASN A 1 100 ? -4.655 -0.910 8.669 1.00 69.69 100 ASN A O 1
ATOM 812 N N . ASP A 1 101 ? -5.205 1.150 7.944 1.00 59.12 101 ASP A N 1
ATOM 813 C CA . ASP A 1 101 ? -5.291 1.810 9.254 1.00 59.12 101 ASP A CA 1
ATOM 814 C C . ASP A 1 101 ? -6.723 1.653 9.800 1.00 59.12 101 ASP A C 1
ATOM 816 O O . ASP A 1 101 ? -7.335 2.599 10.297 1.00 59.12 101 ASP A O 1
ATOM 820 N N . ARG A 1 102 ? -7.338 0.481 9.590 1.00 55.84 102 ARG A N 1
ATOM 821 C CA . ARG A 1 102 ? -8.689 0.251 10.094 1.00 55.84 102 ARG A CA 1
ATOM 822 C C . ARG A 1 102 ? -8.579 0.208 11.616 1.00 55.84 102 ARG A C 1
ATOM 824 O O . ARG A 1 102 ? -7.692 -0.493 12.100 1.00 55.84 102 ARG A O 1
ATOM 831 N N . PRO A 1 103 ? -9.437 0.932 12.354 1.00 54.88 103 PRO A N 1
ATOM 832 C CA . PRO A 1 103 ? -9.527 0.722 13.787 1.00 54.88 103 PRO A CA 1
ATOM 833 C C . PRO A 1 103 ? -9.764 -0.767 14.021 1.00 54.88 103 PRO A C 1
ATOM 835 O O . PRO A 1 103 ? -10.586 -1.371 13.323 1.00 54.88 103 PRO A O 1
ATOM 838 N N . ASP A 1 104 ? -8.990 -1.350 14.934 1.00 65.38 104 ASP A N 1
ATOM 839 C CA . ASP A 1 104 ? -9.105 -2.765 15.259 1.00 65.38 104 ASP A CA 1
ATOM 840 C C . ASP A 1 104 ? -10.564 -3.095 15.551 1.00 65.38 104 ASP A C 1
ATOM 842 O O . ASP A 1 104 ? -11.207 -2.453 16.386 1.00 65.38 104 ASP A O 1
ATOM 846 N N . PHE A 1 105 ? -11.073 -4.104 14.855 1.00 75.44 105 PHE A N 1
ATOM 847 C CA . PHE A 1 105 ? -12.332 -4.717 15.223 1.00 75.44 105 PHE A CA 1
ATOM 848 C C . PHE A 1 105 ? -12.044 -5.575 16.458 1.00 75.44 105 PHE A C 1
ATOM 850 O O . PHE A 1 105 ? -11.150 -6.419 16.382 1.00 75.44 105 PHE A O 1
ATOM 857 N N . PRO A 1 106 ? -12.702 -5.344 17.605 1.00 83.75 106 PRO A N 1
ATOM 858 C CA . PRO A 1 106 ? -12.455 -6.165 18.777 1.00 83.75 106 PRO A CA 1
ATOM 859 C C . PRO A 1 106 ? -12.776 -7.633 18.480 1.00 83.75 106 PRO A C 1
ATOM 861 O O . PRO A 1 106 ? -13.863 -7.928 17.985 1.00 83.75 106 PRO A O 1
ATOM 864 N N . ASP A 1 107 ? -11.848 -8.539 18.799 1.00 85.94 107 ASP A N 1
ATOM 865 C CA . ASP A 1 107 ? -12.086 -9.987 18.689 1.00 85.94 107 ASP A CA 1
ATOM 866 C C . ASP A 1 107 ? -13.069 -10.482 19.764 1.00 85.94 107 ASP A C 1
ATOM 868 O O . ASP A 1 107 ? -13.765 -11.477 19.567 1.00 85.94 107 ASP A O 1
ATOM 872 N N . ASP A 1 108 ? -13.141 -9.781 20.904 1.00 92.19 108 ASP A N 1
ATOM 873 C CA . ASP A 1 108 ? -14.089 -10.078 21.976 1.00 92.19 108 ASP A CA 1
ATOM 874 C C . ASP A 1 108 ? -15.515 -9.639 21.572 1.00 92.19 108 ASP A C 1
ATOM 876 O O . ASP A 1 108 ? -15.741 -8.447 21.317 1.00 92.19 108 ASP A O 1
ATOM 880 N N . PRO A 1 109 ? -16.498 -10.563 21.543 1.00 94.38 109 PRO A N 1
ATOM 881 C CA . PRO A 1 109 ? -17.864 -10.253 21.124 1.00 94.38 109 PRO A CA 1
ATOM 882 C C . PRO A 1 109 ? -18.561 -9.178 21.970 1.00 94.38 109 PRO A C 1
ATOM 884 O O . PRO A 1 109 ? -19.373 -8.420 21.438 1.00 94.38 109 PRO A O 1
ATOM 887 N N . ASN A 1 110 ? -18.248 -9.080 23.265 1.00 95.81 110 ASN A N 1
ATOM 888 C CA . ASN A 1 110 ? -18.837 -8.085 24.163 1.00 95.81 110 ASN A CA 1
ATOM 889 C C . ASN A 1 110 ? -18.240 -6.698 23.916 1.00 95.81 110 ASN A C 1
ATOM 891 O O . ASN A 1 110 ? -18.974 -5.710 23.856 1.00 95.81 110 ASN A O 1
ATOM 895 N N . VAL A 1 111 ? -16.922 -6.621 23.714 1.00 94.19 111 VAL A N 1
ATOM 896 C CA . VAL A 1 111 ? -16.247 -5.376 23.320 1.00 94.19 111 VAL A CA 1
ATOM 897 C C . VAL A 1 111 ? -16.765 -4.905 21.958 1.00 94.19 111 VAL A C 1
ATOM 899 O O . VAL A 1 111 ? -17.040 -3.718 21.777 1.00 94.19 111 VAL A O 1
ATOM 902 N N . LEU A 1 112 ? -16.946 -5.826 21.008 1.00 93.75 112 LEU A N 1
ATOM 903 C CA . LEU A 1 112 ? -17.485 -5.525 19.686 1.00 93.75 112 LEU A CA 1
ATOM 904 C C . LEU A 1 112 ? -18.926 -4.999 19.755 1.00 93.75 112 LEU A C 1
ATOM 906 O O . LEU A 1 112 ? -19.238 -3.973 19.147 1.00 93.75 112 LEU A O 1
ATOM 910 N N . ALA A 1 113 ? -1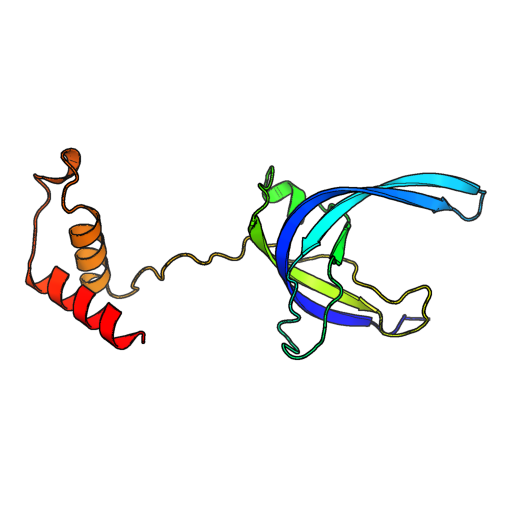9.801 -5.661 20.512 1.00 94.75 113 ALA A N 1
ATOM 911 C CA . ALA A 1 113 ? -21.169 -5.194 20.713 1.00 94.75 113 ALA A CA 1
ATOM 912 C C . ALA A 1 113 ? -21.192 -3.786 21.336 1.00 94.75 113 ALA A C 1
ATOM 914 O O . ALA A 1 113 ? -21.901 -2.907 20.844 1.00 94.75 113 ALA A O 1
ATOM 915 N N . GLY A 1 114 ? -20.347 -3.536 22.342 1.00 95.00 114 GLY A N 1
ATOM 916 C CA . GLY A 1 114 ? -20.167 -2.210 22.933 1.00 95.00 114 GLY A CA 1
ATOM 917 C C . GLY A 1 114 ? -19.692 -1.154 21.930 1.00 95.00 114 GLY A C 1
ATOM 918 O O . GLY A 1 114 ? -20.227 -0.045 21.906 1.00 95.00 114 GLY A O 1
ATOM 919 N N . MET A 1 115 ? -18.740 -1.501 21.055 1.00 93.25 115 MET A N 1
ATOM 920 C CA . MET A 1 115 ? -18.265 -0.623 19.981 1.00 93.25 115 MET A CA 1
ATOM 921 C C . MET A 1 115 ? -19.401 -0.221 19.035 1.00 93.25 115 MET A C 1
ATOM 923 O O . MET A 1 115 ? -19.540 0.961 18.717 1.00 93.25 115 MET A O 1
ATOM 927 N N . ILE A 1 116 ? -20.209 -1.186 18.585 1.00 93.19 116 ILE A N 1
ATOM 928 C CA . ILE A 1 116 ? -21.333 -0.941 17.669 1.00 93.19 116 ILE A CA 1
ATOM 929 C C . ILE A 1 116 ? -22.376 -0.037 18.336 1.00 93.19 116 ILE A C 1
ATOM 931 O O . ILE A 1 116 ? -22.794 0.952 17.737 1.00 93.19 116 ILE A O 1
ATOM 935 N N . MET A 1 117 ? -22.733 -0.310 19.596 1.00 94.38 117 MET A N 1
ATOM 936 C CA . MET A 1 117 ? -23.687 0.510 20.350 1.00 94.38 117 MET A CA 1
ATOM 937 C C . MET A 1 117 ? -23.220 1.963 20.481 1.00 94.38 117 MET A C 1
ATOM 939 O O . MET A 1 117 ? -24.012 2.876 20.269 1.00 94.38 117 MET A O 1
ATOM 943 N N . VAL A 1 118 ? -21.935 2.195 20.780 1.00 91.88 118 VAL A N 1
ATOM 944 C CA . VAL A 1 118 ? -21.368 3.555 20.826 1.00 91.88 118 VAL A CA 1
ATOM 945 C C . VAL A 1 118 ? -21.392 4.217 19.448 1.00 91.88 118 VAL A C 1
ATOM 947 O O . VAL A 1 118 ? -21.738 5.390 19.345 1.00 91.88 118 VAL A O 1
ATOM 950 N N . LYS A 1 119 ? -21.059 3.484 18.379 1.00 90.12 119 LYS A N 1
ATOM 951 C CA . LYS A 1 119 ? -21.073 4.010 17.003 1.00 90.12 119 LYS A CA 1
ATOM 952 C C . LYS A 1 119 ? -22.466 4.420 16.525 1.00 90.12 119 LYS A C 1
ATOM 954 O O . LYS A 1 119 ? -22.561 5.350 15.731 1.00 90.12 119 LYS A O 1
ATOM 959 N N . ASN A 1 120 ? -23.509 3.754 17.010 1.00 92.81 120 ASN A N 1
ATOM 960 C CA . ASN A 1 120 ? -24.896 4.029 16.646 1.00 92.81 120 ASN A CA 1
ATOM 961 C C . ASN A 1 120 ? -25.548 5.146 17.485 1.00 92.81 120 ASN A C 1
ATOM 963 O O . ASN A 1 120 ? -26.677 5.538 17.192 1.00 92.81 120 ASN A O 1
ATOM 967 N N . GLN A 1 121 ? -24.867 5.698 18.499 1.00 87.56 121 GLN A N 1
ATOM 968 C CA . GLN A 1 121 ? -25.411 6.808 19.288 1.00 87.56 121 GLN A CA 1
ATOM 969 C C . GLN A 1 121 ? -25.684 8.030 18.400 1.00 87.56 121 GLN A C 1
ATOM 971 O O . GLN A 1 121 ? -24.783 8.555 17.751 1.00 87.56 121 GLN A O 1
ATOM 976 N N . GLY A 1 122 ? -26.937 8.492 18.392 1.00 83.88 122 GLY A N 1
ATOM 977 C CA . GLY A 1 122 ? -27.373 9.623 17.570 1.00 83.88 122 GLY A CA 1
ATOM 978 C C . GLY A 1 122 ? -27.702 9.272 16.115 1.00 83.88 122 GLY A C 1
ATOM 979 O O . GLY A 1 122 ? -27.969 10.185 15.339 1.00 83.88 122 GLY A O 1
ATOM 980 N N . ASN A 1 123 ? -27.703 7.987 15.737 1.00 90.38 123 ASN A N 1
ATOM 981 C CA . ASN A 1 123 ? -28.233 7.534 14.452 1.00 90.38 123 ASN A CA 1
ATOM 982 C C . ASN A 1 123 ? -29.752 7.267 14.570 1.00 90.38 123 ASN A C 1
ATOM 984 O O . ASN A 1 123 ? -30.126 6.308 15.250 1.00 90.38 123 ASN A O 1
ATOM 988 N N . PRO A 1 124 ? -30.625 8.041 13.889 1.00 89.56 124 PRO A N 1
ATOM 989 C CA . PRO A 1 124 ? -32.080 7.861 13.954 1.00 89.56 124 PRO A CA 1
ATOM 990 C C . PRO A 1 124 ? -32.553 6.466 13.524 1.00 89.56 124 PRO A C 1
ATOM 992 O O . PRO A 1 124 ? -33.557 5.963 14.020 1.00 89.56 124 PRO A O 1
ATOM 995 N N . GLU A 1 125 ? -31.822 5.811 12.618 1.00 91.56 125 GLU A N 1
ATOM 996 C CA . GLU A 1 125 ? -32.160 4.462 12.145 1.00 91.56 125 GLU A CA 1
ATOM 997 C C . GLU A 1 125 ? -31.872 3.377 13.193 1.00 91.56 125 GLU A C 1
ATOM 999 O O . GLU A 1 125 ? -32.442 2.291 13.119 1.00 91.56 125 GLU A O 1
ATOM 1004 N N . ALA A 1 126 ? -31.028 3.681 14.184 1.00 88.69 126 ALA A N 1
ATOM 1005 C CA . ALA A 1 126 ? -30.602 2.762 15.236 1.00 88.69 126 ALA A CA 1
ATOM 1006 C C . ALA A 1 126 ? -31.241 3.065 16.604 1.00 88.69 126 ALA A C 1
ATOM 1008 O O . ALA A 1 126 ? -30.914 2.416 17.593 1.00 88.69 126 ALA A O 1
ATOM 1009 N N . GLU A 1 127 ? -32.170 4.024 16.699 1.00 84.69 127 GLU A N 1
ATOM 1010 C CA . GLU A 1 127 ? -32.815 4.398 17.973 1.00 84.69 127 GLU A CA 1
ATOM 1011 C C . GLU A 1 127 ? -33.572 3.244 18.646 1.00 84.69 127 GLU A C 1
ATOM 1013 O O . GLU A 1 127 ? -33.775 3.255 19.859 1.00 84.69 127 GLU A O 1
ATOM 1018 N N . LYS A 1 128 ? -34.005 2.250 17.861 1.00 90.12 128 LYS A N 1
ATOM 1019 C CA . LYS A 1 128 ? -34.719 1.064 18.357 1.00 90.12 128 LYS A CA 1
ATOM 1020 C C . LYS A 1 128 ? -33.793 -0.104 18.689 1.00 90.12 128 LYS A C 1
ATOM 1022 O O . LYS A 1 128 ? -34.282 -1.119 19.188 1.00 90.12 128 LYS A O 1
ATOM 1027 N N . ASP A 1 129 ? -32.500 0.012 18.397 1.00 90.88 129 ASP A N 1
ATOM 1028 C CA . ASP A 1 129 ? -31.544 -1.046 18.693 1.00 90.88 129 ASP A CA 1
ATOM 1029 C C . ASP A 1 129 ? -31.409 -1.218 20.215 1.00 90.88 129 ASP A C 1
ATOM 1031 O O . ASP A 1 129 ? -31.465 -0.243 20.971 1.00 90.88 129 ASP A O 1
ATOM 1035 N N . PRO A 1 130 ? -31.225 -2.455 20.706 1.00 89.38 130 PRO A N 1
ATOM 1036 C CA . PRO A 1 130 ? -31.024 -2.689 22.126 1.00 89.38 130 PRO A CA 1
ATOM 1037 C C . PRO A 1 130 ? -29.730 -2.020 22.602 1.00 89.38 130 PRO A C 1
ATOM 1039 O O . PRO A 1 130 ? -28.656 -2.237 22.042 1.00 89.38 130 PRO A O 1
ATOM 1042 N N . ILE A 1 131 ? -29.826 -1.251 23.688 1.00 91.62 131 ILE A N 1
ATOM 1043 C CA . ILE A 1 131 ? -28.680 -0.614 24.342 1.00 91.62 131 ILE A CA 1
ATOM 1044 C C . ILE A 1 131 ? -28.383 -1.347 25.648 1.00 91.62 131 ILE A C 1
ATOM 1046 O O . ILE A 1 131 ? -29.253 -1.491 26.504 1.00 91.62 131 ILE A O 1
ATOM 1050 N N . ASN A 1 132 ? -27.130 -1.767 25.817 1.00 95.25 132 ASN A N 1
ATOM 1051 C CA . ASN A 1 132 ? -26.619 -2.326 27.062 1.00 95.25 132 ASN A CA 1
ATOM 1052 C C . ASN A 1 132 ? -25.432 -1.480 27.552 1.00 95.25 132 ASN A C 1
ATOM 1054 O O . ASN A 1 132 ? -24.376 -1.427 26.918 1.00 95.25 132 ASN A O 1
ATOM 1058 N N . THR A 1 133 ? -25.612 -0.813 28.691 1.00 94.56 133 THR A N 1
ATOM 1059 C CA . THR A 1 133 ? -24.609 0.085 29.278 1.00 94.56 133 THR A CA 1
ATOM 1060 C C . THR A 1 133 ? -23.347 -0.640 29.737 1.00 94.56 133 THR A C 1
ATOM 1062 O O . THR A 1 133 ? -22.266 -0.055 29.664 1.00 94.56 133 THR A O 1
ATOM 1065 N N . ASP A 1 134 ? -23.450 -1.909 30.139 1.00 96.81 134 ASP A N 1
ATOM 1066 C CA . ASP A 1 134 ? -22.302 -2.704 30.581 1.00 96.81 134 ASP A CA 1
ATOM 1067 C C . ASP A 1 134 ? -21.383 -3.025 29.398 1.00 96.81 134 ASP A C 1
ATOM 1069 O O . ASP A 1 134 ? -20.168 -2.861 29.495 1.00 96.81 134 ASP A O 1
ATOM 1073 N N . LEU A 1 135 ? -21.954 -3.382 28.240 1.00 97.19 135 LEU A N 1
ATOM 1074 C CA . LEU A 1 135 ? -21.191 -3.616 27.005 1.00 97.19 135 LEU A CA 1
ATOM 1075 C C . LEU A 1 135 ? -20.497 -2.335 26.519 1.00 97.19 135 LEU A C 1
ATOM 1077 O O . LEU A 1 135 ? -19.331 -2.367 26.124 1.00 97.19 135 LEU A O 1
ATOM 1081 N N . ILE A 1 136 ? -21.173 -1.185 26.615 1.00 95.12 136 ILE A N 1
ATOM 1082 C CA . ILE A 1 136 ? -20.567 0.125 26.327 1.00 95.12 136 ILE A CA 1
ATOM 1083 C C . ILE A 1 136 ? -19.373 0.389 27.255 1.00 95.12 136 ILE A C 1
ATOM 1085 O O . ILE A 1 136 ? -18.331 0.860 26.794 1.00 95.12 136 ILE A O 1
ATOM 1089 N N . GLN A 1 137 ? -19.495 0.092 28.552 1.00 96.38 137 GLN A N 1
ATOM 1090 C CA . GLN A 1 137 ? -18.407 0.303 29.506 1.00 96.38 137 GLN A CA 1
ATOM 1091 C C . GLN A 1 137 ? -17.238 -0.664 29.274 1.00 96.38 137 GLN A C 1
ATOM 1093 O O . GLN A 1 137 ? -16.083 -0.241 29.331 1.00 96.38 137 GLN A O 1
ATOM 1098 N N . ILE A 1 138 ? -17.519 -1.927 28.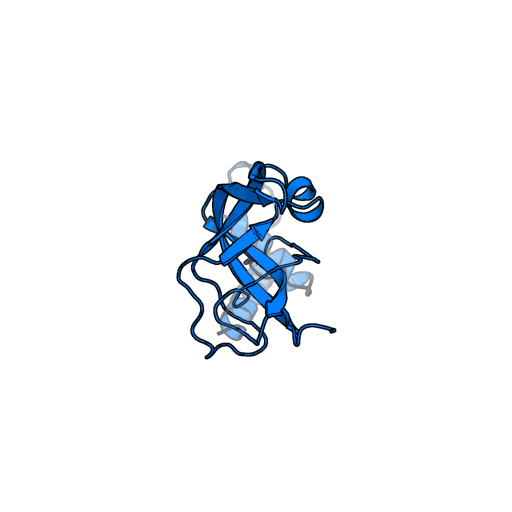937 1.00 95.81 138 ILE A N 1
ATOM 1099 C CA . ILE A 1 138 ? -16.515 -2.918 28.520 1.00 95.81 138 ILE A CA 1
ATOM 1100 C C . ILE A 1 138 ? -15.715 -2.393 27.319 1.00 95.81 138 ILE A C 1
ATOM 1102 O O . ILE A 1 138 ? -14.484 -2.429 27.341 1.00 95.81 138 ILE A O 1
ATOM 1106 N N . TYR A 1 139 ? -16.387 -1.821 26.314 1.00 94.50 139 TYR A N 1
ATOM 1107 C CA . TYR A 1 139 ? -15.714 -1.203 25.169 1.00 94.50 139 TYR A CA 1
ATOM 1108 C C . TYR A 1 139 ? -14.861 0.017 25.548 1.00 94.50 139 TYR A C 1
ATOM 1110 O O . TYR A 1 139 ? -13.717 0.129 25.106 1.00 94.50 139 TYR A O 1
ATOM 1118 N N . LYS A 1 140 ? -15.369 0.917 26.399 1.00 92.69 140 LYS A N 1
ATOM 1119 C CA . LYS A 1 140 ? -14.602 2.086 26.866 1.00 92.69 140 LYS A CA 1
ATOM 1120 C C . LYS A 1 140 ? -13.338 1.681 27.628 1.00 92.69 140 LYS A C 1
ATOM 1122 O O . LYS A 1 140 ? -12.280 2.260 27.401 1.00 92.69 140 LYS A O 1
ATOM 1127 N N . ASN A 1 141 ? -13.433 0.663 28.482 1.00 94.12 141 ASN A N 1
ATOM 1128 C CA . ASN A 1 141 ? -12.286 0.122 29.209 1.00 94.12 141 ASN A CA 1
ATOM 1129 C C . ASN A 1 141 ? -11.276 -0.534 28.256 1.00 94.12 141 ASN A C 1
ATOM 1131 O O . ASN A 1 141 ? -10.073 -0.371 28.424 1.00 94.12 141 ASN A O 1
ATOM 1135 N N . TRP A 1 142 ? -11.752 -1.250 27.234 1.00 92.25 142 TRP A N 1
ATOM 1136 C CA . TRP A 1 142 ? -10.888 -1.818 26.201 1.00 92.25 142 TRP A CA 1
ATOM 1137 C C . TRP A 1 142 ? -10.126 -0.744 25.414 1.00 92.25 142 TRP A C 1
ATOM 1139 O O . TRP A 1 142 ? -8.937 -0.920 25.170 1.00 92.25 142 TRP A O 1
ATOM 1149 N N . LEU A 1 143 ? -10.770 0.378 25.065 1.00 88.00 143 LEU A N 1
ATOM 1150 C CA . LEU A 1 143 ? -10.096 1.517 24.430 1.00 88.00 143 LEU A CA 1
ATOM 1151 C C . LEU A 1 143 ? -9.005 2.114 25.328 1.00 88.00 143 LEU A C 1
ATOM 1153 O O . LEU A 1 143 ? -7.906 2.366 24.848 1.00 88.00 143 LEU A O 1
ATOM 1157 N N . ALA A 1 144 ? -9.294 2.305 26.617 1.00 87.12 144 ALA A N 1
ATOM 1158 C CA . ALA A 1 144 ? -8.353 2.896 27.570 1.00 87.12 144 ALA A CA 1
ATOM 1159 C C . ALA A 1 144 ? -7.098 2.036 27.812 1.00 87.12 144 ALA A C 1
ATOM 1161 O O . ALA A 1 144 ? -6.061 2.565 28.184 1.00 87.12 144 ALA A O 1
ATOM 1162 N N . ASN A 1 145 ? -7.181 0.722 27.586 1.00 80.19 145 ASN A N 1
ATOM 1163 C CA . ASN A 1 145 ? -6.058 -0.209 27.744 1.00 80.19 145 ASN A CA 1
ATOM 1164 C C . ASN A 1 145 ? -5.223 -0.392 26.458 1.00 80.19 145 ASN A C 1
ATOM 1166 O O . ASN A 1 145 ? -4.346 -1.256 26.424 1.00 80.19 145 ASN A O 1
ATOM 1170 N N . LYS A 1 146 ? -5.528 0.352 25.384 1.00 71.31 146 LYS A N 1
ATOM 1171 C CA . LYS A 1 146 ? -4.767 0.338 24.121 1.00 71.31 146 LYS A CA 1
ATOM 1172 C C . LYS A 1 146 ? -3.745 1.470 23.987 1.00 71.31 146 LYS A C 1
ATOM 1174 O O . LYS A 1 146 ? -2.972 1.441 23.028 1.00 71.31 146 LYS A O 1
ATOM 1179 N N . GLU A 1 147 ? -3.763 2.439 24.899 1.00 47.12 147 GLU A N 1
ATOM 1180 C CA . GLU A 1 147 ? -2.757 3.506 25.029 1.00 47.12 147 GLU A CA 1
ATOM 1181 C C . GLU A 1 147 ? -1.650 3.095 26.007 1.00 47.12 147 GLU A C 1
ATOM 1183 O O . GLU A 1 147 ? -0.477 3.428 25.718 1.00 47.12 147 GLU A O 1
#

Organism: Lactobacillus gasseri (NCBI:txid1596)

Sequence (147 aa):
MQGTYECVKVIGTFHRYGVQQSVDSNGTFYYRPVVYMKDCKDLNNIDLKMPEYLLFNLTKGFKSLGILNPGIKLKINCRRYLKEERNAGYGYPTNIVIANDRPDFPDDPNVLAGMIMVKNQGNPEAEKDPINTDLIQIYKNWLANKE

Radius of gyration: 22.33 Å; chains: 1; bounding box: 61×23×61 Å

Secondary structure (DSSP, 8-state):
----EEEEEEEEEEEEEEEEEEE-TTS-EEEEEEEEEEEEEESS-TTS---SEEEEE--HHHHHT-SPPTT-EEEEEEEEE-S-TTT-EEEEEEEEEE---PPPPPSSHHHHHHHHHHHTTT-GGGTTS---HHHHHHHHHHHHTT-

Foldseek 3Di:
DPFDKDKWKKKFWWADKDWDWDADPVRDIDIFIKTWTAPMATPVDRPDDDPRIAIETDDPLNVVVPDDDTGFMKIWIWIQGDDDPVRGHTYDTDPIDGPDPDDDQDPDPLLNVLVVLVVCVPPPVCPPPDDDVVSVVVNVVVVVVVD

pLDDT: mean 87.08, std 12.31, range [39.47, 97.19]